Protein AF-A0A3M1EGA4-F1 (afdb_monomer)

Foldseek 3Di:
DDDPVLVVVQVVLVVQQDPQLADDPDRPDAGFQQRLLVNLVSYDDDPSNVSSLVLLVQLQDPQLAHPRHSPDPDHWLSRLSSLVSCLVVVVLVSNVSNLSSLLVQAFDQDPDPVCCVVPVFDSRQTAGDGGSPDHHDLVSRVSSLVSCVSNVVPVRVRNVSSVVRND

Mean predicted aligned error: 5.97 Å

Nearest PDB structures (foldseek):
  2h6g-assembly1_B  TM=7.372E-01  e=2.138E-03  Homo sapiens
  2h6h-assembly1_B  TM=7.247E-01  e=1.825E-03  Homo sapiens
  3e37-assembly1_B  TM=7.253E-01  e=2.640E-03  Homo sapiens
  3euv-assembly1_B  TM=6.608E-01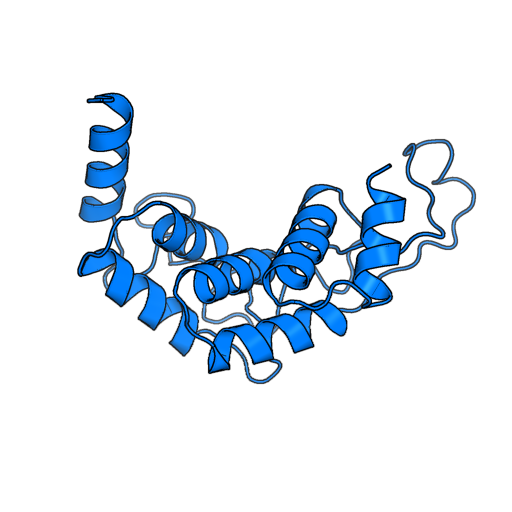  e=2.375E-03  Rattus norvegicus
  3dra-assembly1_B  TM=5.227E-01  e=6.816E-03  Candida albicans

Radius of gyration: 16.9 Å; Cα contacts (8 Å, |Δi|>4): 280; chains: 1; bounding box: 38×34×52 Å

Sequence (167 aa):
MFIPALEKGLDFLRRTQNADGGWGYRQDNDSTTEPTAAAVLALPPSAERARALDWLLRTQRADGGWGLNAGDDASEGVGMWAVWALLIAGEEAAARRGLAWVAQMPVLRANDPISSDLLGVNPALSGWGWTADSGSWVEPTALGVLTLSLGGETEHPRRAEGLALLR

Structure (mmCIF, N/CA/C/O backbone):
data_AF-A0A3M1EGA4-F1
#
_entry.id   AF-A0A3M1EGA4-F1
#
loop_
_atom_site.group_PDB
_atom_site.id
_atom_site.type_symbol
_atom_site.label_atom_id
_atom_site.label_alt_id
_atom_site.label_comp_id
_atom_site.label_asym_id
_atom_site.label_entity_id
_atom_site.label_seq_id
_atom_site.pdbx_PDB_ins_code
_atom_site.Cartn_x
_atom_site.Cartn_y
_atom_site.Cartn_z
_atom_site.occupancy
_atom_site.B_iso_or_equiv
_atom_site.auth_seq_id
_atom_site.auth_comp_id
_atom_site.auth_asym_id
_atom_site.auth_atom_id
_atom_site.pdbx_PDB_model_num
ATOM 1 N N . MET A 1 1 ? 7.933 12.187 23.589 1.00 61.72 1 MET A N 1
ATOM 2 C CA . MET A 1 1 ? 7.607 13.509 23.010 1.00 61.72 1 MET A CA 1
ATOM 3 C C . MET A 1 1 ? 6.125 13.492 22.674 1.00 61.72 1 MET A C 1
ATOM 5 O O . MET A 1 1 ? 5.717 12.606 21.941 1.00 61.72 1 MET A O 1
ATOM 9 N N . PHE A 1 2 ? 5.318 14.368 23.271 1.00 75.00 2 PHE A N 1
ATOM 10 C CA . PHE A 1 2 ? 3.876 14.445 23.012 1.00 75.00 2 PHE A CA 1
ATOM 11 C C . PHE A 1 2 ? 3.638 15.449 21.885 1.00 75.00 2 PHE A C 1
ATOM 13 O O . PHE A 1 2 ? 4.030 16.608 22.017 1.00 75.00 2 PHE A O 1
ATOM 20 N N . ILE A 1 3 ? 3.042 15.006 20.778 1.00 89.06 3 ILE A N 1
ATOM 21 C CA . ILE A 1 3 ? 2.683 15.873 19.651 1.00 89.06 3 ILE A CA 1
ATOM 22 C C . ILE A 1 3 ? 1.150 15.907 19.597 1.00 89.06 3 ILE A C 1
ATOM 24 O O . ILE A 1 3 ? 0.549 14.988 19.049 1.00 89.06 3 ILE A O 1
ATOM 28 N N . PRO A 1 4 ? 0.488 16.940 20.152 1.00 89.00 4 PRO A N 1
ATOM 29 C CA . PRO A 1 4 ? -0.975 16.986 20.243 1.00 89.00 4 PRO A CA 1
ATOM 30 C C . PRO A 1 4 ? -1.692 16.817 18.896 1.00 89.00 4 PRO A C 1
ATOM 32 O O . PRO A 1 4 ? -2.799 16.288 18.838 1.00 89.00 4 PRO A O 1
ATOM 35 N N . ALA A 1 5 ? -1.073 17.280 17.806 1.00 92.25 5 ALA A N 1
ATOM 36 C CA . ALA A 1 5 ? -1.606 17.114 16.458 1.00 92.25 5 ALA A CA 1
ATOM 37 C C . ALA A 1 5 ? -1.595 15.647 15.995 1.00 92.25 5 ALA A C 1
ATOM 39 O O . ALA A 1 5 ? -2.535 15.222 15.330 1.00 92.25 5 ALA A O 1
ATOM 40 N N . LEU A 1 6 ? -0.577 14.872 16.391 1.00 93.44 6 LEU A N 1
ATOM 41 C CA . LEU A 1 6 ? -0.484 13.447 16.077 1.00 93.44 6 LEU A CA 1
ATOM 42 C C . LEU A 1 6 ? -1.607 12.671 16.767 1.00 93.44 6 LEU A C 1
ATOM 44 O O . LEU A 1 6 ? -2.329 11.941 16.100 1.00 93.44 6 LEU A O 1
ATOM 48 N N . GLU A 1 7 ? -1.812 12.891 18.067 1.00 93.75 7 GLU A N 1
ATOM 49 C CA . GLU A 1 7 ? -2.888 12.223 18.818 1.00 93.75 7 GLU A CA 1
ATOM 50 C C . GLU A 1 7 ? -4.267 12.522 18.227 1.00 93.75 7 GLU A C 1
ATOM 52 O O . GLU A 1 7 ? -5.060 11.613 18.001 1.00 93.75 7 GLU A O 1
ATOM 57 N N . LYS A 1 8 ? -4.529 13.785 17.860 1.00 95.75 8 LYS A N 1
ATOM 58 C CA . LYS A 1 8 ? -5.777 14.158 17.177 1.00 95.75 8 LYS A CA 1
ATOM 59 C C . LYS A 1 8 ? -5.958 13.426 15.845 1.00 95.75 8 LYS A C 1
ATOM 61 O O . LYS A 1 8 ? -7.086 13.059 15.522 1.00 95.75 8 LYS A O 1
ATOM 66 N N . GLY A 1 9 ? -4.880 13.231 15.086 1.00 95.94 9 GLY A N 1
ATOM 67 C CA . GLY A 1 9 ? -4.895 12.482 13.830 1.00 95.94 9 GLY A CA 1
ATOM 68 C C . GLY A 1 9 ? -5.164 10.991 14.038 1.00 95.94 9 GLY A C 1
ATOM 69 O O . GLY A 1 9 ? -6.028 10.427 13.372 1.00 95.94 9 GLY A O 1
ATOM 70 N N . LEU A 1 10 ? -4.491 10.364 15.006 1.00 96.69 10 LEU A N 1
ATOM 71 C CA . LEU A 1 10 ? -4.709 8.954 15.347 1.00 96.69 10 LEU A CA 1
ATOM 72 C C . LEU A 1 10 ? -6.136 8.714 15.852 1.00 96.69 10 LEU A C 1
ATOM 74 O O . LEU A 1 10 ? -6.796 7.768 15.427 1.00 96.69 10 LEU A O 1
ATOM 78 N N . ASP A 1 11 ? -6.642 9.597 16.710 1.00 96.75 11 ASP A N 1
ATOM 79 C CA . ASP A 1 11 ? -8.015 9.527 17.200 1.00 96.75 11 ASP A CA 1
ATOM 80 C C . ASP A 1 11 ? -9.042 9.770 16.096 1.00 96.75 11 ASP A C 1
ATOM 82 O O . ASP A 1 11 ? -10.119 9.177 16.117 1.00 96.75 11 ASP A O 1
ATOM 86 N N . PHE A 1 12 ? -8.731 10.633 15.127 1.00 96.88 12 PHE A N 1
ATOM 87 C CA . PHE A 1 12 ? -9.567 10.795 13.945 1.00 96.88 12 PHE A CA 1
ATOM 88 C C . PHE A 1 12 ? -9.657 9.481 13.167 1.00 96.88 12 PHE A C 1
ATOM 90 O O . PHE A 1 12 ? -10.770 9.005 12.972 1.00 96.88 12 PHE A O 1
ATOM 97 N N . LEU A 1 13 ? -8.523 8.860 12.817 1.00 97.75 13 LEU A N 1
ATOM 98 C CA . LEU A 1 13 ? -8.501 7.590 12.083 1.00 97.75 13 LEU A CA 1
ATOM 99 C C . LEU A 1 13 ? -9.314 6.508 12.799 1.00 97.75 13 LEU A C 1
ATOM 101 O O . LEU A 1 13 ? -10.171 5.878 12.184 1.00 97.75 13 LEU A O 1
ATOM 105 N N . ARG A 1 14 ? -9.113 6.341 14.113 1.00 97.38 14 ARG A N 1
ATOM 106 C CA . ARG A 1 14 ? -9.841 5.341 14.911 1.00 97.38 14 ARG A CA 1
ATOM 107 C C . ARG A 1 14 ? -11.357 5.533 14.867 1.00 97.38 14 ARG A C 1
ATOM 109 O O . ARG A 1 14 ? -12.094 4.558 14.799 1.00 97.38 14 ARG A O 1
ATOM 116 N N . ARG A 1 15 ? -11.833 6.782 14.914 1.00 97.12 15 ARG A N 1
ATOM 117 C CA . ARG A 1 15 ? -13.273 7.089 14.951 1.00 97.12 15 ARG A CA 1
ATOM 118 C C . ARG A 1 15 ? -13.959 7.027 13.589 1.00 97.12 15 ARG A C 1
ATOM 120 O O . ARG A 1 15 ? -15.181 6.942 13.562 1.00 97.12 15 ARG A O 1
ATOM 127 N N . THR A 1 16 ? -13.212 7.123 12.493 1.00 97.88 16 THR A N 1
ATOM 128 C CA . THR A 1 16 ? -13.771 7.237 11.136 1.00 97.88 16 THR A CA 1
ATOM 129 C C . THR A 1 16 ? -13.557 5.995 10.277 1.00 97.88 16 THR A C 1
ATOM 131 O O . THR A 1 16 ? -13.838 6.038 9.084 1.00 97.88 16 THR A O 1
ATOM 134 N N . GLN A 1 17 ? -13.068 4.893 10.857 1.00 98.62 17 GLN A N 1
ATOM 135 C CA . GLN A 1 17 ? -12.935 3.627 10.139 1.00 98.62 17 GLN A CA 1
ATOM 136 C C . GLN A 1 17 ? -14.308 3.095 9.717 1.00 98.62 17 GLN A C 1
ATOM 138 O O . GLN A 1 17 ? -15.221 2.981 10.541 1.00 98.62 17 GLN A O 1
ATOM 143 N N . ASN A 1 18 ? -14.426 2.692 8.455 1.00 98.44 18 ASN A N 1
ATOM 144 C CA . ASN A 1 18 ? -15.641 2.088 7.927 1.00 98.44 18 ASN A CA 1
ATOM 145 C C . ASN A 1 18 ? -15.905 0.709 8.559 1.00 98.44 18 ASN A C 1
ATOM 147 O O . ASN A 1 18 ? -15.035 0.070 9.167 1.00 98.44 18 ASN A O 1
ATOM 151 N N . ALA A 1 19 ? -17.137 0.215 8.420 1.00 97.81 19 ALA A N 1
ATOM 152 C CA . ALA A 1 19 ? -17.545 -1.075 8.983 1.00 97.81 19 ALA A CA 1
ATOM 153 C C . ALA A 1 19 ? -16.779 -2.270 8.374 1.00 97.81 19 ALA A C 1
ATOM 155 O O . ALA A 1 19 ? -16.516 -3.255 9.066 1.00 97.81 19 ALA A O 1
ATOM 156 N N . ASP A 1 20 ? -16.351 -2.164 7.119 1.00 97.81 20 ASP A N 1
ATOM 157 C CA . ASP A 1 20 ? -15.554 -3.173 6.412 1.00 97.81 20 ASP A CA 1
ATOM 158 C C . ASP A 1 20 ? -14.067 -3.194 6.826 1.00 97.81 20 ASP A C 1
ATOM 160 O O . ASP A 1 20 ? -13.357 -4.157 6.524 1.00 97.81 20 ASP A O 1
ATOM 164 N N . GLY A 1 21 ? -13.617 -2.176 7.570 1.00 98.12 21 GLY A N 1
ATOM 165 C CA . GLY A 1 21 ? -12.255 -2.037 8.081 1.00 98.12 21 GLY A CA 1
ATOM 166 C C . GLY A 1 21 ? -11.369 -1.059 7.307 1.00 98.12 21 GLY A C 1
ATOM 167 O O . GLY A 1 21 ? -10.234 -0.847 7.726 1.00 98.12 21 GLY A O 1
ATOM 168 N N . GLY A 1 22 ? -11.842 -0.446 6.221 1.00 98.19 22 GLY A N 1
ATOM 169 C CA . GLY A 1 22 ? -11.042 0.511 5.456 1.00 98.19 22 GLY A CA 1
ATOM 170 C C . GLY A 1 22 ? -11.377 1.979 5.732 1.00 98.19 22 GLY A C 1
ATOM 171 O O . GLY A 1 22 ? -12.167 2.316 6.617 1.00 98.19 22 GLY A O 1
ATOM 172 N N . TRP A 1 23 ? -10.800 2.858 4.910 1.00 98.56 23 TRP A N 1
ATOM 173 C CA . TRP A 1 23 ? -11.121 4.290 4.832 1.00 98.56 23 TRP A CA 1
ATOM 174 C C . TRP A 1 23 ? -11.266 4.730 3.374 1.00 98.56 23 TRP A C 1
ATOM 176 O O . TRP A 1 23 ? -10.595 4.204 2.484 1.00 98.56 23 TRP A O 1
ATOM 186 N N . GLY A 1 24 ? -12.131 5.711 3.133 1.00 97.69 24 GLY A N 1
ATOM 187 C CA . GLY A 1 24 ? -12.168 6.469 1.884 1.00 97.69 24 GLY A CA 1
ATOM 188 C C . GLY A 1 24 ? -11.323 7.744 1.962 1.00 97.69 24 GLY A C 1
ATOM 189 O O . GLY A 1 24 ? -10.857 8.138 3.031 1.00 97.69 24 GLY A O 1
ATOM 190 N N . TYR A 1 25 ? -11.173 8.450 0.837 1.00 95.25 25 TYR A N 1
ATOM 191 C CA . TYR A 1 25 ? -10.515 9.771 0.798 1.00 95.25 25 TYR A CA 1
ATOM 192 C C . TYR A 1 25 ? -11.240 10.847 1.621 1.00 95.25 25 TYR A C 1
ATOM 194 O O . TYR A 1 25 ? -10.670 11.887 1.955 1.00 95.25 25 TYR A O 1
ATOM 202 N N . ARG A 1 26 ? -12.519 10.624 1.927 1.00 94.62 26 ARG A N 1
ATOM 203 C CA . ARG A 1 26 ? -13.326 11.442 2.831 1.00 94.62 26 ARG A CA 1
ATOM 204 C C . ARG A 1 26 ? -14.041 10.523 3.807 1.00 94.62 26 ARG A C 1
ATOM 206 O O . ARG A 1 26 ? -14.246 9.347 3.516 1.00 94.62 26 ARG A O 1
ATOM 213 N N . GLN A 1 27 ? -14.422 11.075 4.952 1.00 93.38 27 GLN A N 1
ATOM 214 C CA . GLN A 1 27 ? -15.292 10.368 5.880 1.00 93.38 27 GLN A CA 1
ATOM 215 C C . GLN A 1 27 ? -16.596 9.973 5.167 1.00 93.38 27 GLN A C 1
ATOM 217 O O . GLN A 1 27 ? -17.084 10.731 4.330 1.00 93.38 27 GLN A O 1
ATOM 222 N N . ASP A 1 28 ? -17.113 8.789 5.495 1.00 90.75 28 ASP A N 1
ATOM 223 C CA . ASP A 1 28 ? -18.347 8.203 4.955 1.00 90.75 28 ASP A CA 1
ATOM 224 C C . ASP A 1 28 ? -18.297 7.819 3.461 1.00 90.75 28 ASP A C 1
ATOM 226 O O . ASP A 1 28 ? -19.274 7.288 2.935 1.00 90.75 28 ASP A O 1
ATOM 230 N N . ASN A 1 29 ? -17.163 8.026 2.779 1.00 95.56 29 ASN A N 1
ATOM 231 C CA . ASN A 1 29 ? -16.923 7.416 1.472 1.00 95.56 29 ASN A CA 1
ATOM 232 C C . ASN A 1 29 ? -16.585 5.928 1.625 1.00 95.56 29 ASN A C 1
ATOM 234 O O . ASN A 1 29 ? -16.009 5.506 2.634 1.00 95.56 29 ASN A O 1
ATOM 238 N N . ASP A 1 30 ? -16.849 5.167 0.564 1.00 97.62 30 ASP A N 1
ATOM 239 C CA . ASP A 1 30 ? -16.413 3.778 0.447 1.00 97.62 30 ASP A CA 1
ATOM 240 C C . ASP A 1 30 ? -14.899 3.638 0.635 1.00 97.62 30 ASP A C 1
ATOM 242 O O . ASP A 1 30 ? -14.110 4.548 0.349 1.00 97.62 30 ASP A O 1
ATOM 246 N N . SER A 1 31 ? -14.490 2.478 1.143 1.00 98.44 31 SER A N 1
ATOM 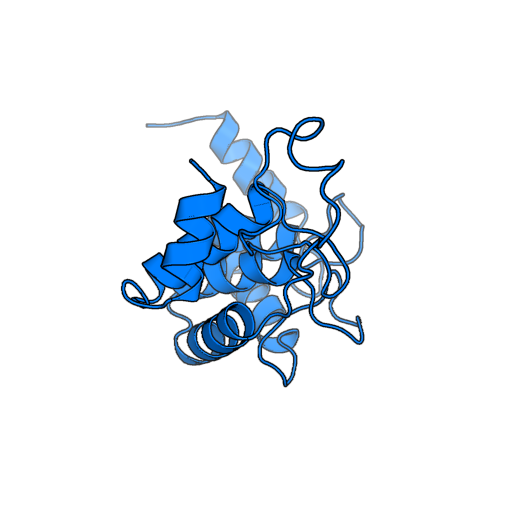247 C CA . SER A 1 31 ? -13.086 2.203 1.399 1.00 98.44 31 SER A CA 1
ATOM 248 C C . SER A 1 31 ? -12.288 2.045 0.112 1.00 98.44 31 SER A C 1
ATOM 250 O O . SER A 1 31 ? -12.684 1.348 -0.821 1.00 98.44 31 SER A O 1
ATOM 252 N N . THR A 1 32 ? -11.122 2.682 0.104 1.00 98.38 32 THR A N 1
ATOM 253 C CA . THR A 1 32 ? -10.201 2.738 -1.034 1.00 98.38 32 THR A CA 1
ATOM 254 C C . THR A 1 32 ? -8.803 2.327 -0.595 1.00 98.38 32 THR A C 1
ATOM 256 O O . THR A 1 32 ? -8.449 2.411 0.589 1.00 98.38 32 THR A O 1
ATOM 259 N N . THR A 1 33 ? -8.013 1.844 -1.547 1.00 98.31 33 THR A N 1
ATOM 260 C CA . THR A 1 33 ? -6.738 1.176 -1.275 1.00 98.31 33 THR A CA 1
ATOM 261 C C . THR A 1 33 ? -5.720 2.092 -0.603 1.00 98.31 33 THR A C 1
ATOM 263 O O . THR A 1 33 ? -5.174 1.729 0.440 1.00 98.31 33 THR A O 1
ATOM 266 N N . GLU A 1 34 ? -5.484 3.289 -1.144 1.00 97.88 34 GLU A N 1
ATOM 267 C CA . GLU A 1 34 ? -4.479 4.220 -0.611 1.00 97.88 34 GLU A CA 1
ATOM 268 C C . GLU A 1 34 ? -4.822 4.724 0.799 1.00 97.88 34 GLU A C 1
ATOM 270 O O . GLU A 1 34 ? -3.995 4.521 1.689 1.00 97.88 34 GLU A O 1
ATOM 275 N N . PRO A 1 35 ? -6.008 5.304 1.082 1.00 98.38 35 PRO A N 1
ATOM 276 C CA . PRO A 1 35 ? -6.344 5.744 2.436 1.00 98.38 35 PRO A CA 1
ATOM 277 C C . PRO A 1 35 ? -6.290 4.613 3.467 1.00 98.38 35 PRO A C 1
ATOM 279 O O . PRO A 1 35 ? -5.822 4.818 4.589 1.00 98.38 35 PRO A O 1
ATOM 282 N N . THR A 1 36 ? -6.703 3.400 3.086 1.00 98.69 36 THR A N 1
ATOM 283 C CA . THR A 1 36 ? -6.642 2.232 3.975 1.00 98.69 36 THR A CA 1
ATOM 284 C C . THR A 1 36 ? -5.200 1.809 4.261 1.00 98.69 36 THR A C 1
ATOM 286 O O . THR A 1 36 ? -4.835 1.587 5.416 1.00 98.69 36 THR A O 1
ATOM 289 N N . ALA A 1 37 ? -4.347 1.758 3.240 1.00 98.69 37 ALA A N 1
ATOM 290 C CA . ALA A 1 37 ? -2.928 1.459 3.398 1.00 98.69 37 ALA A CA 1
ATOM 291 C C . ALA A 1 37 ? -2.174 2.550 4.178 1.00 98.69 37 ALA A C 1
ATOM 293 O O . ALA A 1 37 ? -1.371 2.238 5.060 1.00 98.69 37 ALA A O 1
ATOM 294 N N . ALA A 1 38 ? -2.474 3.825 3.930 1.00 98.38 38 ALA A N 1
ATOM 295 C CA . ALA A 1 38 ? -1.926 4.947 4.684 1.00 98.38 38 ALA A CA 1
ATOM 296 C C . ALA A 1 38 ? -2.304 4.864 6.173 1.00 98.38 38 ALA A C 1
ATOM 298 O O . ALA A 1 38 ? -1.459 5.094 7.039 1.00 98.38 38 ALA A O 1
ATOM 299 N N . ALA A 1 39 ? -3.537 4.458 6.491 1.00 98.50 39 ALA A N 1
ATOM 300 C CA . ALA A 1 39 ? -3.956 4.228 7.871 1.00 98.50 39 ALA A CA 1
ATOM 301 C C . ALA A 1 39 ? -3.185 3.071 8.534 1.00 98.50 39 ALA A C 1
ATOM 303 O O . ALA A 1 39 ? -2.795 3.198 9.694 1.00 98.50 39 ALA A O 1
ATOM 304 N N . VAL A 1 40 ? -2.888 1.981 7.812 1.00 98.62 40 VAL A N 1
ATOM 305 C CA . VAL A 1 40 ? -2.036 0.880 8.315 1.00 98.62 40 VAL A CA 1
ATOM 306 C C . VAL A 1 40 ? -0.621 1.356 8.656 1.00 98.62 40 VAL A C 1
ATOM 308 O O . VAL A 1 40 ? -0.049 0.910 9.656 1.00 98.62 40 VAL A O 1
ATOM 311 N N . LEU A 1 41 ? -0.059 2.242 7.829 1.00 98.25 41 LEU A N 1
ATOM 312 C CA . LEU A 1 41 ? 1.270 2.827 8.026 1.00 98.25 41 LEU A CA 1
ATOM 313 C C . LEU A 1 41 ? 1.298 3.834 9.188 1.00 98.25 41 LEU A C 1
ATOM 315 O O . LEU A 1 41 ? 2.305 3.931 9.886 1.00 98.25 41 LEU A O 1
ATOM 319 N N . ALA A 1 42 ? 0.209 4.579 9.398 1.00 97.75 42 ALA A N 1
ATOM 320 C CA . ALA A 1 42 ? 0.121 5.619 10.421 1.00 97.75 42 ALA A CA 1
ATOM 321 C C . ALA A 1 42 ? -0.247 5.084 11.815 1.00 97.75 42 ALA A C 1
ATOM 323 O O . ALA A 1 42 ? 0.243 5.595 12.825 1.00 97.75 42 ALA A O 1
ATOM 324 N N . LEU A 1 43 ? -1.140 4.093 11.891 1.00 97.88 43 LEU A N 1
ATOM 325 C CA . LEU A 1 43 ? -1.643 3.579 13.161 1.00 97.88 43 LEU A CA 1
ATOM 326 C C . LEU A 1 43 ? -0.599 2.681 13.852 1.00 97.88 43 LEU A C 1
ATOM 328 O O . LEU A 1 43 ? 0.004 1.819 13.208 1.00 97.88 43 LEU A O 1
ATOM 332 N N . PRO A 1 44 ? -0.417 2.805 15.181 1.00 96.19 44 PRO A N 1
ATOM 333 C CA . PRO A 1 44 ? 0.289 1.790 15.960 1.00 96.19 44 PRO A CA 1
ATOM 334 C C . PRO A 1 44 ? -0.520 0.476 16.001 1.00 96.19 44 PRO A C 1
ATOM 336 O O . PRO A 1 44 ? -1.687 0.463 15.600 1.00 96.19 44 PRO A O 1
ATOM 339 N N . PRO A 1 45 ? 0.049 -0.636 16.512 1.00 97.06 45 PRO A N 1
ATOM 340 C CA . PRO A 1 45 ? -0.699 -1.877 16.708 1.00 97.06 45 PRO A CA 1
ATOM 341 C C . PRO A 1 45 ? -2.015 -1.647 17.472 1.00 97.06 45 PRO A C 1
ATOM 343 O O . PRO A 1 45 ? -2.011 -1.229 18.629 1.00 97.06 45 PRO A O 1
ATOM 346 N N . SER A 1 46 ? -3.143 -1.894 16.802 1.00 97.81 46 SER A N 1
ATOM 347 C CA . SER A 1 46 ? -4.499 -1.711 17.328 1.00 97.81 46 SER A CA 1
ATOM 348 C C . SER A 1 46 ? -5.502 -2.582 16.563 1.00 97.81 46 SER A C 1
ATOM 350 O O . SER A 1 46 ? -5.174 -3.143 15.513 1.00 97.81 46 SER A O 1
ATOM 352 N N . ALA A 1 47 ? -6.733 -2.690 17.073 1.00 98.31 47 ALA A N 1
ATOM 353 C CA . ALA A 1 47 ? -7.803 -3.429 16.403 1.00 98.31 47 ALA A CA 1
ATOM 354 C C . ALA A 1 47 ? -8.172 -2.804 15.047 1.00 98.31 47 ALA A C 1
ATOM 356 O O . ALA A 1 47 ? -8.423 -3.518 14.079 1.00 98.31 47 ALA A O 1
ATOM 357 N N . GLU A 1 48 ? -8.151 -1.474 14.953 1.00 98.62 48 GLU A N 1
ATOM 358 C CA . GLU A 1 48 ? -8.416 -0.741 13.716 1.00 98.62 48 GLU A CA 1
ATOM 359 C C . GLU A 1 48 ? -7.341 -1.041 12.672 1.00 98.62 48 GLU A C 1
ATOM 361 O O . GLU A 1 48 ? -7.670 -1.361 11.531 1.00 98.62 48 GLU A O 1
ATOM 366 N N . ARG A 1 49 ? -6.061 -1.042 13.070 1.00 98.62 49 ARG A N 1
ATOM 367 C CA . ARG A 1 49 ? -4.960 -1.429 12.178 1.00 98.62 49 ARG A CA 1
ATOM 368 C C . ARG A 1 49 ? -5.106 -2.869 11.681 1.00 98.62 49 ARG A C 1
ATOM 370 O O . ARG A 1 49 ? -4.871 -3.123 10.505 1.00 98.62 49 ARG A O 1
ATOM 377 N N . ALA A 1 50 ? -5.501 -3.799 12.551 1.00 98.69 50 ALA A N 1
ATOM 378 C CA . ALA A 1 50 ? -5.721 -5.195 12.169 1.00 98.69 50 ALA A CA 1
ATOM 379 C C . ALA A 1 50 ? -6.864 -5.337 11.150 1.00 98.69 50 ALA A C 1
ATOM 381 O O . ALA A 1 50 ? -6.687 -5.964 10.112 1.00 98.69 50 ALA A O 1
ATOM 382 N N . ARG A 1 51 ? -8.001 -4.668 11.376 1.00 98.81 51 ARG A N 1
ATOM 383 C CA . ARG A 1 51 ? -9.129 -4.663 10.426 1.00 98.81 51 ARG A CA 1
ATOM 384 C C . ARG A 1 51 ? -8.762 -4.059 9.068 1.00 98.81 51 ARG A C 1
ATOM 386 O O . ARG A 1 51 ? -9.268 -4.511 8.045 1.00 98.81 51 ARG A O 1
ATOM 393 N N . ALA A 1 52 ? -7.886 -3.060 9.063 1.00 98.75 52 ALA A N 1
ATOM 394 C CA . ALA A 1 52 ? -7.376 -2.439 7.848 1.00 98.75 52 ALA A CA 1
ATOM 395 C C . ALA A 1 52 ? -6.466 -3.382 7.054 1.00 98.75 52 ALA A C 1
ATOM 397 O O . ALA A 1 52 ? -6.598 -3.490 5.836 1.00 98.75 52 ALA A O 1
ATOM 398 N N . LEU A 1 53 ? -5.584 -4.110 7.746 1.00 98.75 53 LEU A N 1
ATOM 399 C CA . LEU A 1 53 ? -4.784 -5.175 7.140 1.00 98.75 53 LEU A CA 1
ATOM 400 C C . LEU A 1 53 ? -5.676 -6.269 6.555 1.00 98.75 53 LEU A C 1
ATOM 402 O O . LEU A 1 53 ? -5.501 -6.629 5.394 1.00 98.75 53 LEU A O 1
ATOM 406 N N . ASP A 1 54 ? -6.683 -6.725 7.301 1.00 98.75 54 ASP A N 1
ATOM 407 C CA . ASP A 1 54 ? -7.645 -7.709 6.805 1.00 98.75 54 ASP A CA 1
ATOM 408 C C . ASP A 1 54 ? -8.379 -7.214 5.550 1.00 98.75 54 ASP A C 1
ATOM 410 O O . ASP A 1 54 ? -8.637 -7.996 4.634 1.00 98.75 54 ASP A O 1
ATOM 414 N N . TRP A 1 55 ? -8.718 -5.921 5.485 1.00 98.69 55 TRP A N 1
ATOM 415 C CA . TRP A 1 55 ? -9.309 -5.321 4.291 1.00 98.69 55 TRP A CA 1
ATOM 416 C C . TRP A 1 55 ? -8.350 -5.419 3.100 1.00 98.69 55 TRP A C 1
ATOM 418 O O . TRP A 1 55 ? -8.740 -5.975 2.078 1.00 98.69 55 TRP A O 1
ATOM 428 N N . LEU A 1 56 ? -7.088 -4.989 3.246 1.00 98.75 56 LEU A N 1
ATOM 429 C CA . LEU A 1 56 ? -6.079 -5.064 2.177 1.00 98.75 56 LEU A CA 1
ATOM 430 C C . LEU A 1 56 ? -5.832 -6.504 1.710 1.00 98.75 56 LEU A C 1
ATOM 432 O O . LEU A 1 56 ? -5.707 -6.758 0.513 1.00 98.75 56 LEU A O 1
ATOM 436 N N . LEU A 1 57 ? -5.769 -7.457 2.641 1.00 98.62 57 LEU A N 1
ATOM 437 C CA . LEU A 1 57 ? -5.553 -8.869 2.328 1.00 98.62 57 LEU A CA 1
ATOM 438 C C . LEU A 1 57 ? -6.721 -9.456 1.526 1.00 98.62 57 LEU A C 1
ATOM 440 O O . LEU A 1 57 ? -6.496 -10.186 0.562 1.00 98.62 57 LEU A O 1
ATOM 444 N N . ARG A 1 58 ? -7.967 -9.126 1.890 1.00 98.12 58 ARG A N 1
ATOM 445 C CA . ARG A 1 58 ? -9.166 -9.623 1.193 1.00 98.12 58 ARG A CA 1
ATOM 446 C C . ARG A 1 58 ? -9.407 -8.954 -0.158 1.00 98.12 58 ARG A C 1
ATOM 448 O O . ARG A 1 58 ? -10.047 -9.568 -1.006 1.00 98.12 58 ARG A O 1
ATOM 455 N N . THR A 1 59 ? -8.935 -7.725 -0.353 1.00 98.06 59 THR A N 1
ATOM 456 C CA . THR A 1 59 ? -9.091 -6.983 -1.615 1.00 98.06 59 THR A CA 1
ATOM 457 C C . THR A 1 59 ? -7.923 -7.179 -2.579 1.00 98.06 59 THR A C 1
ATOM 459 O O . THR A 1 59 ? -7.989 -6.703 -3.712 1.00 98.06 59 THR A O 1
ATOM 462 N N . GLN A 1 60 ? -6.876 -7.917 -2.183 1.00 98.38 60 GLN A N 1
ATOM 463 C CA . GLN A 1 60 ? -5.785 -8.269 -3.089 1.00 98.38 60 GLN A CA 1
ATOM 464 C C . GLN A 1 60 ? -6.296 -9.171 -4.216 1.00 98.38 60 GLN A C 1
ATOM 466 O O . GLN A 1 60 ? -6.784 -10.283 -3.995 1.00 98.38 60 GLN A O 1
ATOM 471 N N . ARG A 1 61 ? -6.118 -8.716 -5.453 1.00 97.31 61 ARG A N 1
ATOM 472 C CA . ARG A 1 61 ? -6.574 -9.407 -6.660 1.00 97.31 61 ARG A CA 1
ATOM 473 C C . ARG A 1 61 ? -5.684 -10.598 -6.998 1.00 97.31 61 ARG A C 1
ATOM 475 O O . ARG A 1 61 ? -4.605 -10.768 -6.433 1.00 97.31 61 ARG A O 1
ATOM 482 N N . ALA A 1 62 ? -6.127 -11.452 -7.923 1.00 96.44 62 ALA A N 1
ATOM 483 C CA . ALA A 1 62 ? -5.429 -12.690 -8.300 1.00 96.44 62 ALA A CA 1
ATOM 484 C C . ALA A 1 62 ? -4.033 -12.459 -8.917 1.00 96.44 62 ALA A C 1
ATOM 486 O O . ALA A 1 62 ? -3.118 -13.251 -8.680 1.00 96.44 62 ALA A O 1
ATOM 487 N N . ASP A 1 63 ? -3.850 -11.348 -9.628 1.00 95.38 63 ASP A N 1
ATOM 488 C CA . ASP A 1 63 ? -2.566 -10.895 -10.183 1.00 95.38 63 ASP A CA 1
ATOM 489 C C . ASP A 1 63 ? -1.585 -10.377 -9.112 1.00 95.38 63 ASP A C 1
ATOM 491 O O . ASP A 1 63 ? -0.404 -10.213 -9.397 1.00 95.38 63 ASP A O 1
ATOM 495 N N . GLY A 1 64 ? -2.052 -10.178 -7.876 1.00 97.31 64 GLY A N 1
ATOM 496 C CA . GLY A 1 64 ? -1.265 -9.680 -6.750 1.00 97.31 64 GLY A CA 1
ATOM 497 C C . GLY A 1 64 ? -1.389 -8.177 -6.511 1.00 97.31 64 GLY A C 1
ATOM 498 O O . GLY A 1 64 ? -0.846 -7.711 -5.511 1.00 97.31 64 GLY A O 1
ATOM 499 N N . GLY A 1 65 ? -2.098 -7.446 -7.374 1.00 96.69 65 GLY A N 1
ATOM 500 C CA . GLY A 1 65 ? -2.329 -6.011 -7.245 1.00 96.69 65 GLY A CA 1
ATOM 501 C C . GLY A 1 65 ? -3.638 -5.654 -6.534 1.00 96.69 65 GLY A C 1
ATOM 502 O O . GLY A 1 65 ? -4.337 -6.512 -5.986 1.00 96.69 65 GLY A O 1
ATOM 503 N N . TRP A 1 66 ? -3.956 -4.361 -6.555 1.00 97.38 66 TRP A N 1
ATOM 504 C CA . TRP A 1 66 ? -5.180 -3.769 -6.008 1.00 97.38 66 TRP A CA 1
ATOM 505 C C . TRP A 1 66 ? -5.686 -2.692 -6.961 1.00 97.38 66 TRP A C 1
ATOM 507 O O . TRP A 1 66 ? -4.874 -2.004 -7.576 1.00 97.38 66 TRP A O 1
ATOM 517 N N . GLY A 1 67 ? -7.003 -2.535 -7.066 1.00 95.44 67 GLY A N 1
ATOM 518 C CA . GLY A 1 67 ? -7.611 -1.374 -7.720 1.00 95.44 67 GLY A CA 1
ATOM 519 C C . GLY A 1 67 ? -7.676 -0.160 -6.793 1.00 95.44 67 GLY A C 1
ATOM 520 O O . GLY A 1 67 ? -7.124 -0.174 -5.686 1.00 95.44 67 GLY A O 1
ATOM 521 N N . LEU A 1 68 ? -8.391 0.880 -7.218 1.00 93.88 68 LEU A N 1
ATOM 522 C CA . LEU A 1 68 ? -8.697 2.036 -6.376 1.00 93.88 68 LEU A CA 1
ATOM 523 C C . LEU A 1 68 ? -9.684 1.640 -5.273 1.00 93.88 68 LEU A C 1
ATOM 525 O O . LEU A 1 68 ? -9.457 1.942 -4.097 1.00 93.88 68 LEU A O 1
ATOM 529 N N . ASN A 1 69 ? -10.731 0.906 -5.644 1.00 94.88 69 ASN A N 1
ATOM 530 C CA . ASN A 1 69 ? -11.747 0.341 -4.764 1.00 94.88 69 ASN A CA 1
ATOM 531 C C . ASN A 1 69 ? -11.619 -1.186 -4.668 1.00 94.88 69 ASN A C 1
ATOM 533 O O . ASN A 1 69 ? -11.061 -1.852 -5.541 1.00 94.88 69 ASN A O 1
ATOM 537 N N . ALA A 1 70 ? -12.237 -1.768 -3.637 1.00 89.62 70 ALA A N 1
ATOM 538 C CA . ALA A 1 70 ? -12.289 -3.219 -3.434 1.00 89.62 70 ALA A CA 1
ATOM 539 C C . ALA A 1 70 ? -12.904 -4.007 -4.611 1.00 89.62 70 ALA A C 1
ATOM 541 O O . ALA A 1 70 ? -12.578 -5.177 -4.798 1.00 89.62 70 ALA A O 1
ATOM 542 N N . GLY A 1 71 ? -13.830 -3.390 -5.353 1.00 89.50 71 GLY A N 1
ATOM 543 C CA . GLY A 1 71 ? -14.613 -4.035 -6.412 1.00 89.50 71 GLY A CA 1
ATOM 544 C C . GLY A 1 71 ? -14.088 -3.828 -7.831 1.00 89.50 71 GLY A C 1
ATOM 545 O O . GLY A 1 71 ? -14.709 -4.332 -8.765 1.00 89.50 71 GLY A O 1
ATOM 546 N N . ASP A 1 72 ? -12.989 -3.094 -8.005 1.00 92.00 72 ASP A N 1
ATOM 547 C CA . ASP A 1 72 ? -12.483 -2.766 -9.335 1.00 92.00 72 ASP A CA 1
ATOM 548 C C . ASP A 1 72 ? -11.959 -4.020 -10.057 1.00 92.00 72 ASP A C 1
ATOM 550 O O . ASP A 1 72 ? -11.353 -4.932 -9.473 1.00 92.00 72 ASP A O 1
ATOM 554 N N . ASP A 1 73 ? -12.189 -4.071 -11.367 1.00 91.31 73 ASP A N 1
ATOM 555 C CA . ASP A 1 73 ? -11.859 -5.210 -12.224 1.00 91.31 73 ASP A CA 1
ATOM 556 C C . ASP A 1 73 ? -10.402 -5.210 -12.711 1.00 91.31 73 ASP A C 1
ATOM 558 O O . ASP A 1 73 ? -9.952 -6.216 -13.274 1.00 91.31 73 ASP A O 1
ATOM 562 N N . ALA A 1 74 ? -9.644 -4.160 -12.394 1.00 90.06 74 ALA A N 1
ATOM 563 C CA . ALA A 1 74 ? -8.237 -3.993 -12.720 1.00 90.06 74 ALA A CA 1
ATOM 564 C C . ALA A 1 74 ? -7.404 -3.580 -11.497 1.00 90.06 74 ALA A C 1
ATOM 566 O O . ALA A 1 74 ? -7.895 -2.972 -10.548 1.00 90.06 74 ALA A O 1
ATOM 567 N N . SER A 1 75 ? -6.121 -3.943 -11.532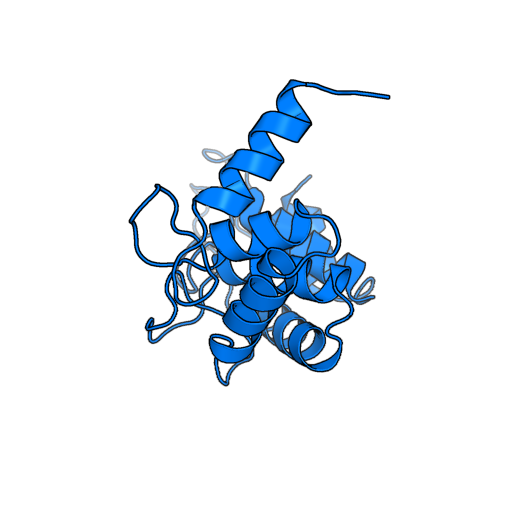 1.00 93.12 75 SER A N 1
ATOM 568 C CA . SER A 1 75 ? -5.130 -3.461 -10.571 1.00 93.12 75 SER A CA 1
ATOM 569 C C . SER A 1 75 ? -4.499 -2.170 -11.088 1.00 93.12 75 SER A C 1
ATOM 571 O O . SER A 1 75 ? -4.095 -2.097 -12.249 1.00 93.12 75 SER A O 1
ATOM 573 N N . GLU A 1 76 ? -4.365 -1.179 -10.217 1.00 90.88 76 GLU A N 1
ATOM 574 C CA . GLU A 1 76 ? -3.892 0.169 -10.523 1.00 90.88 76 GLU A CA 1
ATOM 575 C C . GLU A 1 76 ? -2.679 0.528 -9.658 1.00 90.88 76 GLU A C 1
ATOM 577 O O . GLU A 1 76 ? -2.459 -0.048 -8.595 1.00 90.88 76 GLU A O 1
ATOM 582 N N . GLY A 1 77 ? -1.881 1.502 -10.096 1.00 88.94 77 GLY A N 1
ATOM 583 C CA . GLY A 1 77 ? -0.651 1.954 -9.436 1.00 88.94 77 GLY A CA 1
ATOM 584 C C . GLY A 1 77 ? -0.842 2.360 -7.973 1.00 88.94 77 GLY A C 1
ATOM 585 O O . GLY A 1 77 ? 0.068 2.185 -7.164 1.00 88.94 77 GLY A O 1
ATOM 586 N N . VAL A 1 78 ? -2.052 2.786 -7.596 1.00 91.50 78 VAL A N 1
ATOM 587 C CA . VAL A 1 78 ? -2.446 3.039 -6.199 1.00 91.50 78 VAL A CA 1
ATOM 588 C C . VAL A 1 78 ? -2.236 1.819 -5.289 1.00 91.50 78 VAL A C 1
ATOM 590 O O . VAL A 1 78 ? -1.922 1.971 -4.109 1.00 91.50 78 VAL A O 1
ATOM 593 N N . GLY A 1 79 ? -2.289 0.602 -5.838 1.00 95.88 79 GLY A N 1
ATOM 594 C CA . GLY A 1 79 ? -1.993 -0.642 -5.133 1.00 95.88 79 GLY A CA 1
ATOM 595 C C . GLY A 1 79 ? -0.578 -0.729 -4.557 1.00 95.88 79 GLY A C 1
ATOM 596 O O . GLY A 1 79 ? -0.351 -1.497 -3.625 1.00 95.88 79 GLY A O 1
ATOM 597 N N . MET A 1 80 ? 0.373 0.092 -5.014 1.00 96.19 80 MET A N 1
ATOM 598 C CA . MET A 1 80 ? 1.712 0.157 -4.410 1.00 96.19 80 MET A CA 1
ATOM 599 C C . MET A 1 80 ? 1.684 0.638 -2.956 1.00 96.19 80 MET A C 1
ATOM 601 O O . MET A 1 80 ? 2.529 0.215 -2.165 1.00 96.19 80 MET A O 1
ATOM 605 N N . TRP A 1 81 ? 0.687 1.441 -2.568 1.00 98.38 81 TRP A N 1
ATOM 606 C CA . TRP A 1 81 ? 0.460 1.784 -1.164 1.00 98.38 81 TRP A CA 1
ATOM 607 C C . TRP A 1 81 ? 0.167 0.540 -0.322 1.00 98.38 81 TRP A C 1
ATOM 609 O O . TRP A 1 81 ? 0.734 0.382 0.760 1.00 98.38 81 TRP A O 1
ATOM 619 N N . ALA A 1 82 ? -0.655 -0.382 -0.836 1.00 98.44 82 ALA A N 1
ATOM 620 C CA . ALA A 1 82 ? -0.940 -1.646 -0.163 1.00 98.44 82 ALA A CA 1
ATOM 621 C C . ALA A 1 82 ? 0.320 -2.513 -0.042 1.00 98.44 82 ALA A C 1
ATOM 623 O O . ALA A 1 82 ? 0.587 -3.048 1.032 1.00 98.44 82 ALA A O 1
ATOM 624 N N . VAL A 1 83 ? 1.144 -2.593 -1.095 1.00 98.50 83 VAL A N 1
ATOM 625 C CA . VAL A 1 83 ? 2.432 -3.312 -1.044 1.00 98.50 83 VAL A CA 1
ATOM 626 C C . VAL A 1 83 ? 3.326 -2.750 0.059 1.00 98.50 83 VAL A C 1
ATOM 628 O O . VAL A 1 83 ? 3.861 -3.512 0.863 1.00 98.50 83 VAL A O 1
ATOM 631 N N . TRP A 1 84 ? 3.454 -1.424 0.141 1.00 98.56 84 TRP A N 1
ATOM 632 C CA . TRP A 1 84 ? 4.244 -0.780 1.187 1.00 98.56 84 TRP A CA 1
ATOM 633 C C . TRP A 1 84 ? 3.700 -1.091 2.587 1.00 98.56 84 TRP A C 1
ATOM 635 O O . TRP A 1 84 ? 4.459 -1.513 3.463 1.00 98.56 84 TRP A O 1
ATOM 645 N N . ALA A 1 85 ? 2.390 -0.954 2.792 1.00 98.56 85 ALA A N 1
ATOM 646 C CA . ALA A 1 85 ? 1.745 -1.253 4.065 1.00 98.56 85 ALA A CA 1
ATOM 647 C C . ALA A 1 85 ? 1.967 -2.710 4.507 1.00 98.56 85 ALA A C 1
ATOM 649 O O . ALA A 1 85 ? 2.306 -2.953 5.666 1.00 98.56 85 ALA A O 1
ATOM 650 N N . LEU A 1 86 ? 1.841 -3.671 3.587 1.00 98.69 86 LEU A N 1
ATOM 651 C CA . LEU A 1 86 ? 2.033 -5.097 3.863 1.00 98.69 86 LEU A CA 1
ATOM 652 C C . LEU A 1 86 ? 3.491 -5.444 4.182 1.00 98.69 86 LEU A C 1
ATOM 654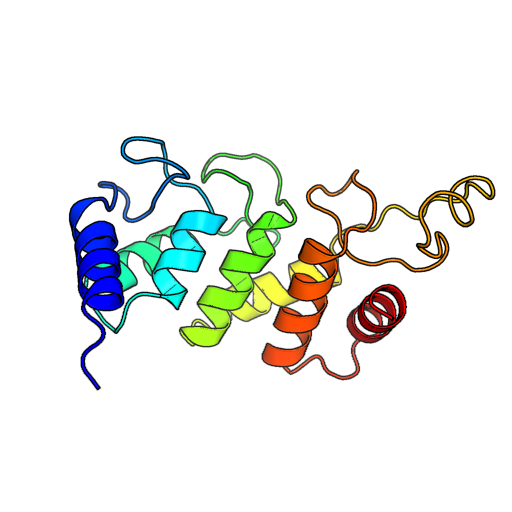 O O . LEU A 1 86 ? 3.735 -6.237 5.090 1.00 98.69 86 LEU A O 1
ATOM 658 N N . LEU A 1 87 ? 4.459 -4.818 3.501 1.00 98.25 87 LEU A N 1
ATOM 659 C CA . LEU A 1 87 ? 5.884 -4.968 3.820 1.00 98.25 87 LEU A CA 1
ATOM 660 C C . LEU A 1 87 ? 6.192 -4.496 5.244 1.00 98.25 87 LEU A C 1
ATOM 662 O O . LEU A 1 87 ? 6.841 -5.208 6.004 1.00 98.25 87 LEU A O 1
ATOM 666 N N . ILE A 1 88 ? 5.683 -3.322 5.630 1.00 97.75 88 ILE A N 1
ATOM 667 C CA . ILE A 1 88 ? 5.875 -2.775 6.983 1.00 97.75 88 ILE A CA 1
ATOM 668 C C . ILE A 1 88 ? 5.134 -3.603 8.040 1.00 97.75 88 ILE A C 1
ATOM 670 O O . ILE A 1 88 ? 5.589 -3.708 9.177 1.00 97.75 88 ILE A O 1
ATOM 674 N N . ALA A 1 89 ? 3.995 -4.196 7.686 1.00 97.38 89 ALA A N 1
ATOM 675 C CA . ALA A 1 89 ? 3.228 -5.048 8.585 1.00 97.38 89 ALA A 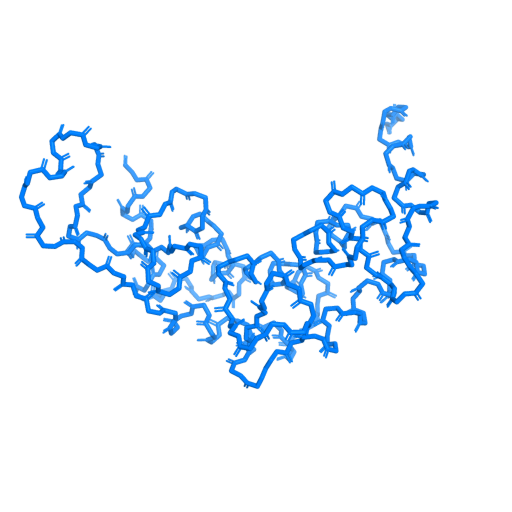CA 1
ATOM 676 C C . ALA A 1 89 ? 3.782 -6.474 8.734 1.00 97.38 89 ALA A C 1
ATOM 678 O O . ALA A 1 89 ? 3.372 -7.157 9.668 1.00 97.38 89 ALA A O 1
ATOM 679 N N . GLY A 1 90 ? 4.708 -6.904 7.872 1.00 97.31 90 GLY A N 1
ATOM 680 C CA . GLY A 1 90 ? 5.252 -8.265 7.887 1.00 97.31 90 GLY A CA 1
ATOM 681 C C . GLY A 1 90 ? 4.335 -9.311 7.243 1.00 97.31 90 GLY A C 1
ATOM 682 O O . GLY A 1 90 ? 4.477 -10.499 7.515 1.00 97.31 90 GLY A O 1
ATOM 683 N N . GLU A 1 91 ? 3.406 -8.898 6.377 1.00 98.06 91 GLU A N 1
ATOM 684 C CA . GLU A 1 91 ? 2.485 -9.795 5.664 1.00 98.06 91 GLU A CA 1
ATOM 685 C C . GLU A 1 91 ? 3.167 -10.419 4.431 1.00 98.06 91 GLU A C 1
ATOM 687 O O . GLU A 1 91 ? 2.818 -10.142 3.279 1.00 98.06 91 GLU A O 1
ATOM 692 N N . GLU A 1 92 ? 4.185 -11.252 4.670 1.00 96.81 92 GLU A N 1
ATOM 693 C CA . GLU A 1 92 ? 5.158 -11.715 3.665 1.00 96.81 92 GLU A CA 1
ATOM 694 C C . GLU A 1 92 ? 4.519 -12.317 2.407 1.00 96.81 92 GLU A C 1
ATOM 696 O O . GLU A 1 92 ? 4.940 -12.036 1.281 1.00 96.81 92 GLU A O 1
ATOM 701 N N . ALA A 1 93 ? 3.493 -13.155 2.574 1.00 98.06 93 ALA A N 1
ATOM 702 C CA . ALA A 1 93 ? 2.875 -13.852 1.453 1.00 98.06 93 ALA A CA 1
ATOM 703 C C . ALA A 1 93 ? 2.152 -12.891 0.499 1.00 98.06 93 ALA A C 1
ATOM 705 O O . ALA A 1 93 ? 2.301 -13.010 -0.721 1.00 98.06 93 ALA A O 1
ATOM 706 N N . ALA A 1 94 ? 1.400 -11.937 1.050 1.00 98.38 94 ALA A N 1
ATOM 707 C CA . ALA A 1 94 ? 0.678 -10.934 0.279 1.00 98.38 94 ALA A CA 1
ATOM 708 C C . ALA A 1 94 ? 1.635 -9.880 -0.295 1.00 98.38 94 ALA A C 1
ATOM 710 O O . ALA A 1 94 ? 1.526 -9.536 -1.475 1.00 98.38 94 ALA A O 1
ATOM 711 N N . ALA A 1 95 ? 2.627 -9.446 0.490 1.00 98.31 95 ALA A N 1
ATOM 712 C CA . ALA A 1 95 ? 3.664 -8.512 0.063 1.00 98.31 95 ALA A CA 1
ATOM 713 C C . ALA A 1 95 ? 4.454 -9.048 -1.139 1.00 98.31 95 ALA A C 1
ATOM 715 O O . ALA A 1 95 ? 4.609 -8.348 -2.136 1.00 98.31 95 ALA A O 1
ATOM 716 N N . ARG A 1 96 ? 4.875 -10.318 -1.110 1.00 98.19 96 ARG A N 1
ATOM 717 C CA . ARG A 1 96 ? 5.589 -10.962 -2.225 1.00 98.19 96 ARG A CA 1
ATOM 718 C C . ARG A 1 96 ? 4.766 -11.003 -3.513 1.00 98.19 96 ARG A C 1
ATOM 720 O O . ARG A 1 96 ? 5.312 -10.802 -4.594 1.00 98.19 96 ARG A O 1
ATOM 727 N N . ARG A 1 97 ? 3.458 -11.259 -3.421 1.00 98.25 97 ARG A N 1
ATOM 728 C CA . ARG A 1 97 ? 2.560 -11.196 -4.589 1.00 98.25 97 ARG A CA 1
ATOM 729 C C . ARG A 1 97 ? 2.450 -9.772 -5.131 1.00 98.25 97 ARG A C 1
ATOM 731 O O . ARG A 1 97 ? 2.526 -9.583 -6.339 1.00 98.25 97 ARG A O 1
ATOM 738 N N . GLY A 1 98 ? 2.351 -8.792 -4.236 1.00 97.81 98 GLY A N 1
ATOM 739 C CA . GLY A 1 98 ? 2.362 -7.373 -4.578 1.00 97.81 98 GLY A CA 1
ATOM 740 C C . GLY A 1 98 ? 3.647 -6.933 -5.278 1.00 97.81 98 GLY A C 1
ATOM 741 O O . GLY A 1 98 ? 3.587 -6.277 -6.309 1.00 97.81 98 GLY A O 1
ATOM 742 N N . LEU A 1 99 ? 4.812 -7.354 -4.783 1.00 97.25 99 LEU A N 1
ATOM 743 C CA . LEU A 1 99 ? 6.108 -7.080 -5.415 1.00 97.25 99 LEU A CA 1
ATOM 744 C C . LEU A 1 99 ? 6.201 -7.673 -6.824 1.00 97.25 99 LEU A C 1
ATOM 746 O O . LEU A 1 99 ? 6.642 -6.993 -7.749 1.00 97.25 99 LEU A O 1
ATOM 750 N N . ALA A 1 100 ? 5.746 -8.917 -7.001 1.00 96.25 100 ALA A N 1
ATOM 751 C CA . ALA A 1 100 ? 5.706 -9.554 -8.314 1.00 96.25 100 ALA A CA 1
ATOM 752 C C . ALA A 1 100 ? 4.804 -8.781 -9.291 1.00 96.25 100 ALA A C 1
ATOM 754 O O . ALA A 1 100 ? 5.181 -8.596 -10.449 1.00 96.25 100 ALA A O 1
ATOM 755 N N . TRP A 1 101 ? 3.657 -8.287 -8.816 1.00 95.56 101 TRP A N 1
ATOM 756 C CA . TRP A 1 101 ? 2.777 -7.414 -9.589 1.00 95.56 101 TRP A CA 1
ATOM 757 C C . TRP A 1 101 ? 3.456 -6.080 -9.947 1.00 95.56 101 TRP A C 1
ATOM 759 O O . TRP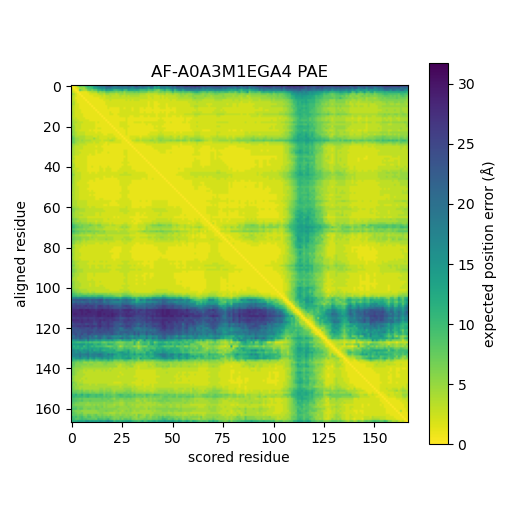 A 1 101 ? 3.495 -5.726 -11.124 1.00 95.56 101 TRP A O 1
ATOM 769 N N . VAL A 1 102 ? 4.081 -5.382 -8.987 1.00 94.31 102 VAL A N 1
ATOM 770 C CA . VAL A 1 102 ? 4.818 -4.122 -9.232 1.00 94.31 102 VAL A CA 1
ATOM 771 C C . VAL A 1 102 ? 5.902 -4.307 -10.294 1.00 94.31 102 VAL A C 1
ATOM 773 O O . VAL A 1 102 ? 6.048 -3.468 -11.185 1.00 94.31 102 VAL A O 1
ATOM 776 N N . ALA A 1 103 ? 6.646 -5.413 -10.236 1.00 92.00 103 ALA A N 1
ATOM 777 C CA . ALA A 1 103 ? 7.701 -5.724 -11.196 1.00 92.00 103 ALA A CA 1
ATOM 778 C C . ALA A 1 103 ? 7.171 -5.962 -12.623 1.00 92.00 103 ALA A C 1
ATOM 780 O O . ALA A 1 103 ? 7.876 -5.664 -13.588 1.00 92.00 103 ALA A O 1
ATOM 781 N N . GLN A 1 104 ? 5.947 -6.479 -12.752 1.00 89.69 104 GLN A N 1
ATOM 782 C CA . GLN A 1 104 ? 5.307 -6.823 -14.027 1.00 89.69 104 GLN A CA 1
ATOM 783 C C . GLN A 1 104 ? 4.367 -5.738 -14.558 1.00 89.69 104 GLN A C 1
ATOM 785 O O . GLN A 1 104 ? 3.899 -5.853 -15.691 1.00 89.69 104 GLN A O 1
ATOM 790 N N . MET A 1 105 ? 4.082 -4.702 -13.763 1.00 84.38 105 MET A N 1
ATOM 791 C CA . MET A 1 105 ? 3.159 -3.642 -14.145 1.00 84.38 105 MET A CA 1
ATOM 792 C C . MET A 1 105 ? 3.592 -3.021 -15.488 1.00 84.38 105 MET A C 1
ATOM 794 O O . MET A 1 105 ? 4.753 -2.607 -15.615 1.00 84.38 105 MET A O 1
ATOM 798 N N . PRO A 1 106 ? 2.693 -2.976 -16.494 1.00 69.69 106 PRO A N 1
ATOM 799 C CA . PRO A 1 106 ? 3.014 -2.440 -17.808 1.00 69.69 106 PRO A CA 1
ATOM 800 C C . PRO A 1 106 ? 3.489 -0.997 -17.705 1.00 69.69 106 PRO A C 1
ATOM 802 O O . PRO A 1 106 ? 2.963 -0.220 -16.908 1.00 69.69 106 PRO A O 1
ATOM 805 N N . VAL A 1 107 ? 4.456 -0.634 -18.544 1.00 65.62 107 VAL A N 1
ATOM 806 C CA . VAL A 1 107 ? 4.861 0.761 -18.688 1.00 65.62 107 VAL A CA 1
ATOM 807 C C . VAL A 1 107 ? 4.557 1.240 -20.082 1.00 65.62 107 VAL A C 1
ATOM 809 O O . VAL A 1 107 ? 5.009 0.646 -21.066 1.00 65.62 107 VAL A O 1
ATOM 812 N N . LEU A 1 108 ? 3.847 2.358 -20.163 1.00 62.75 108 LEU A N 1
ATOM 813 C CA . LEU A 1 108 ? 3.776 3.105 -21.399 1.00 62.75 108 LEU A CA 1
ATOM 814 C C . LEU A 1 108 ? 5.097 3.821 -21.649 1.00 62.75 108 LEU A C 1
ATOM 816 O O . LEU A 1 108 ? 5.479 4.747 -20.933 1.00 62.75 108 LEU A O 1
ATOM 820 N N . ARG A 1 109 ? 5.777 3.389 -22.709 1.00 61.03 109 ARG A N 1
ATOM 821 C CA . ARG A 1 109 ? 6.902 4.109 -23.298 1.00 61.03 109 ARG A CA 1
ATOM 822 C C . ARG A 1 109 ? 6.348 5.108 -24.299 1.00 61.03 109 ARG A C 1
ATOM 824 O O . ARG A 1 109 ? 5.813 4.712 -25.335 1.00 61.03 109 ARG A O 1
ATOM 831 N N . ALA A 1 110 ? 6.447 6.393 -23.979 1.00 54.16 110 ALA A N 1
ATOM 832 C CA . ALA A 1 110 ? 6.180 7.427 -24.963 1.00 54.16 110 ALA A CA 1
ATOM 833 C C . ALA A 1 110 ? 7.348 7.435 -25.961 1.00 54.16 110 ALA A C 1
ATOM 835 O O . ALA A 1 110 ? 8.486 7.679 -25.586 1.00 54.16 110 ALA A O 1
ATOM 836 N N . ASN A 1 111 ? 7.077 7.168 -27.237 1.00 53.12 111 ASN A N 1
ATOM 837 C CA . ASN A 1 111 ? 8.070 7.315 -28.309 1.00 53.12 111 ASN A CA 1
ATOM 838 C C . ASN A 1 111 ? 8.023 8.719 -28.947 1.00 53.12 111 ASN A C 1
ATOM 840 O O . ASN A 1 111 ? 8.480 8.883 -30.075 1.00 53.12 111 ASN A O 1
ATOM 844 N N . ASP A 1 112 ? 7.433 9.714 -28.273 1.00 50.91 112 ASP A N 1
ATOM 845 C CA . ASP A 1 112 ? 7.229 11.051 -28.838 1.00 50.91 112 ASP A CA 1
ATOM 846 C C . ASP A 1 112 ? 8.426 11.977 -28.529 1.00 50.91 112 ASP A C 1
ATOM 848 O O . ASP A 1 112 ? 8.647 12.324 -27.366 1.00 50.91 112 ASP A O 1
ATOM 852 N N . PRO A 1 113 ? 9.212 12.403 -29.537 1.00 47.97 113 PRO A N 1
ATOM 853 C CA . PRO A 1 113 ? 10.376 13.267 -29.336 1.00 47.97 113 PRO A CA 1
ATOM 854 C C . PRO A 1 113 ? 10.021 14.661 -28.804 1.00 47.97 113 PRO A C 1
ATOM 856 O O . PRO A 1 113 ? 10.887 15.348 -28.276 1.00 47.97 113 PRO A O 1
ATOM 859 N N . ILE A 1 114 ? 8.767 15.103 -28.946 1.00 48.66 114 ILE A N 1
ATOM 860 C CA . ILE A 1 114 ? 8.335 16.447 -28.534 1.00 48.66 114 ILE A CA 1
ATOM 861 C C . ILE A 1 114 ? 8.180 16.532 -27.004 1.00 48.66 114 ILE A C 1
ATOM 863 O O . ILE A 1 114 ? 8.292 17.613 -26.423 1.00 48.66 114 ILE A O 1
ATOM 867 N N . SER A 1 115 ? 7.954 15.403 -26.323 1.00 51.50 115 SER A N 1
ATOM 868 C CA . SER A 1 115 ? 7.617 15.396 -24.897 1.00 51.50 115 SER A CA 1
ATOM 869 C C . SER A 1 115 ? 8.825 15.558 -23.967 1.00 51.50 115 SER A C 1
ATOM 871 O O . SER A 1 115 ? 8.643 16.027 -22.845 1.00 51.50 115 SER A O 1
ATOM 873 N N . SER A 1 116 ? 10.046 15.208 -24.399 1.00 51.28 116 SER A N 1
ATOM 874 C CA . SER A 1 116 ? 11.245 15.262 -23.540 1.00 51.28 116 SER A CA 1
ATOM 875 C C . SER A 1 116 ? 11.588 16.680 -23.095 1.00 51.28 116 SER A C 1
ATOM 877 O O . SER A 1 116 ? 11.859 16.918 -21.918 1.00 51.28 116 SER A O 1
ATOM 879 N N . ASP A 1 117 ? 11.523 17.626 -24.030 1.00 50.50 117 ASP A N 1
ATOM 880 C CA . ASP A 1 117 ? 12.000 18.996 -23.825 1.00 50.50 117 ASP A CA 1
ATOM 881 C C . ASP A 1 117 ? 10.947 19.871 -23.130 1.00 50.50 117 ASP A C 1
ATOM 883 O O . ASP A 1 117 ? 11.283 20.834 -22.443 1.00 50.50 117 ASP A O 1
ATOM 887 N N . LEU A 1 118 ? 9.667 19.513 -23.270 1.00 52.00 118 LEU A N 1
ATOM 888 C CA . LEU A 1 118 ? 8.532 20.205 -22.654 1.00 52.00 118 LEU A CA 1
ATOM 889 C C . LEU A 1 118 ? 8.222 19.716 -21.234 1.00 52.00 118 LEU A C 1
ATOM 891 O O . LEU A 1 118 ? 7.770 20.510 -20.411 1.00 52.00 118 LEU A O 1
ATOM 895 N N . LEU A 1 119 ? 8.436 18.428 -20.944 1.00 56.69 119 LEU A N 1
ATOM 896 C CA . LEU A 1 119 ? 8.091 17.830 -19.649 1.00 56.69 119 LEU A CA 1
ATOM 897 C C . LEU A 1 119 ? 9.2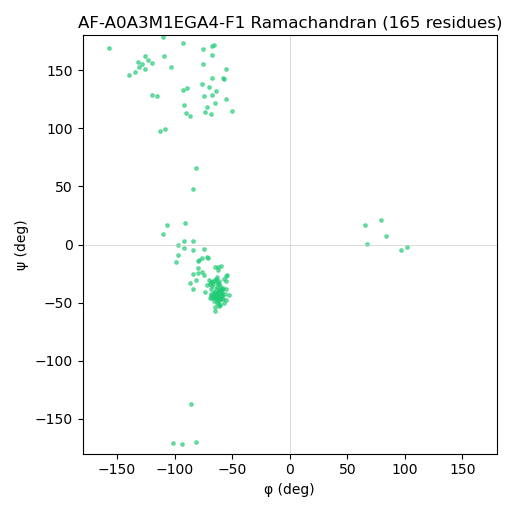88 17.704 -18.700 1.00 56.69 119 LEU A C 1
ATOM 899 O O . LEU A 1 119 ? 9.081 17.480 -17.512 1.00 56.69 119 LEU A O 1
ATOM 903 N N . GLY A 1 120 ? 10.527 17.830 -19.194 1.00 55.47 120 GLY A N 1
ATOM 904 C CA . GLY A 1 120 ? 11.732 17.628 -18.380 1.00 55.47 120 GLY A CA 1
ATOM 905 C C . GLY A 1 120 ? 11.906 16.185 -17.891 1.00 55.47 120 GLY A C 1
ATOM 906 O O . GLY A 1 120 ? 12.665 15.941 -16.959 1.00 55.47 120 GLY A O 1
ATOM 907 N N . VAL A 1 121 ? 11.201 15.231 -18.507 1.00 57.03 121 VAL A N 1
ATOM 908 C CA . VAL A 1 121 ? 11.260 13.799 -18.196 1.00 57.03 121 VAL A CA 1
ATOM 909 C C . VAL A 1 121 ? 11.724 13.070 -19.450 1.00 57.03 121 VAL A C 1
ATOM 911 O O . VAL A 1 121 ? 11.157 13.270 -20.523 1.00 57.03 121 VAL A O 1
ATOM 914 N N . ASN A 1 122 ? 12.753 12.227 -19.335 1.00 58.22 122 ASN A N 1
ATOM 915 C CA . ASN A 1 122 ? 13.243 11.431 -20.459 1.00 58.22 122 ASN A CA 1
ATOM 916 C C . ASN A 1 122 ? 12.198 10.359 -20.841 1.00 58.22 122 ASN A C 1
ATOM 918 O O . ASN A 1 122 ? 12.011 9.413 -20.074 1.00 58.22 122 ASN A O 1
ATOM 922 N N . PRO A 1 123 ? 11.554 10.449 -22.020 1.00 57.09 123 PRO A N 1
ATOM 923 C CA . PRO A 1 123 ? 10.471 9.546 -22.410 1.00 57.09 123 PRO A CA 1
ATOM 924 C C . PRO A 1 123 ? 10.958 8.121 -22.728 1.00 57.09 123 PRO A C 1
ATOM 926 O O . PRO A 1 123 ? 10.149 7.198 -22.814 1.00 57.09 123 PRO A O 1
ATOM 929 N N . ALA A 1 124 ? 12.277 7.919 -22.854 1.00 58.25 124 ALA A N 1
ATOM 930 C CA . ALA A 1 124 ? 12.889 6.602 -23.004 1.00 58.25 124 ALA A CA 1
ATOM 931 C C . ALA A 1 124 ? 13.032 5.836 -21.674 1.00 58.25 124 ALA A C 1
ATOM 933 O O . ALA A 1 124 ? 13.314 4.636 -21.703 1.00 58.25 124 ALA A O 1
ATOM 934 N N . LEU A 1 125 ? 12.876 6.503 -20.522 1.00 59.44 125 LEU A N 1
ATOM 935 C CA . LEU A 1 125 ? 12.914 5.867 -19.204 1.00 59.44 125 LEU A CA 1
ATOM 936 C C . LEU A 1 125 ? 11.503 5.470 -18.765 1.00 59.44 125 LEU A C 1
ATOM 938 O O . LEU A 1 125 ? 10.565 6.259 -18.843 1.00 59.44 125 LEU A O 1
ATOM 942 N N . SER A 1 126 ? 11.367 4.236 -18.280 1.00 69.50 126 SER A N 1
ATOM 943 C CA . SER A 1 126 ? 10.074 3.639 -17.937 1.00 69.50 126 SER A CA 1
ATOM 944 C C . SER A 1 126 ? 9.936 3.521 -16.413 1.00 69.50 126 SER A C 1
ATOM 946 O O . SER A 1 126 ? 10.460 2.592 -15.798 1.00 69.50 126 SER A O 1
ATOM 948 N N . GLY A 1 127 ? 9.221 4.451 -15.787 1.00 75.06 127 GLY A N 1
ATOM 949 C CA . GLY A 1 127 ? 8.859 4.398 -14.369 1.00 75.06 127 GLY A CA 1
ATOM 950 C C . GLY A 1 127 ? 7.583 3.590 -14.136 1.00 75.06 127 GLY A C 1
ATOM 951 O O . GLY A 1 127 ? 7.390 2.524 -14.726 1.00 75.06 127 GLY A O 1
ATOM 952 N N . TRP A 1 128 ? 6.712 4.098 -13.271 1.00 82.81 128 TRP A N 1
ATOM 953 C CA . TRP A 1 128 ? 5.362 3.573 -13.062 1.00 82.81 128 TRP A CA 1
ATOM 954 C C . TRP A 1 128 ? 4.322 4.681 -13.231 1.00 82.81 128 TRP A C 1
ATOM 956 O O . TRP A 1 128 ? 4.613 5.853 -12.989 1.00 82.81 128 TRP A O 1
ATOM 966 N N . GLY A 1 129 ? 3.120 4.295 -13.656 1.00 80.12 129 GLY A N 1
ATOM 967 C CA . GLY A 1 129 ? 1.944 5.159 -13.766 1.00 80.12 129 GLY A CA 1
ATOM 968 C C . GLY A 1 129 ? 0.869 4.814 -12.731 1.00 80.12 129 GLY A C 1
ATOM 969 O O . GLY A 1 129 ? 1.030 3.878 -11.950 1.00 80.12 129 GLY A O 1
ATOM 970 N N . TRP A 1 130 ? -0.233 5.564 -12.728 1.00 79.88 130 TRP A N 1
ATOM 971 C CA . TRP A 1 130 ? -1.397 5.291 -11.872 1.00 79.88 130 TRP A CA 1
ATOM 972 C C . TRP A 1 130 ? -2.312 4.211 -12.443 1.00 79.88 130 TRP A C 1
ATOM 974 O O . TRP A 1 130 ? -2.900 3.445 -11.697 1.00 79.88 130 TRP A O 1
ATOM 984 N N . THR A 1 131 ? -2.374 4.096 -13.760 1.00 76.12 131 THR A N 1
ATOM 985 C CA . THR A 1 131 ? -3.070 3.030 -14.486 1.00 76.12 131 THR A CA 1
ATOM 986 C C . THR A 1 131 ? -2.101 2.356 -15.457 1.00 76.12 131 THR A C 1
ATOM 988 O O . THR A 1 131 ? -1.052 2.919 -15.791 1.00 76.12 131 THR A O 1
ATOM 991 N N . ALA A 1 132 ? -2.434 1.151 -15.928 1.00 67.31 132 ALA A N 1
ATOM 992 C CA . ALA A 1 132 ? -1.601 0.403 -16.880 1.00 67.31 132 ALA A CA 1
ATOM 993 C C . ALA A 1 132 ? -1.414 1.123 -18.234 1.00 67.31 132 ALA A C 1
ATOM 995 O O . ALA A 1 132 ? -0.453 0.857 -18.953 1.00 67.31 132 ALA A O 1
ATOM 996 N N . ASP A 1 133 ? -2.325 2.036 -18.567 1.00 67.25 133 ASP A N 1
ATOM 997 C CA . ASP A 1 133 ? -2.349 2.871 -19.766 1.00 67.25 133 ASP A CA 1
ATOM 998 C C . ASP A 1 133 ? -1.975 4.338 -19.481 1.00 67.25 133 ASP A C 1
ATOM 1000 O O . ASP A 1 133 ? -2.211 5.216 -20.311 1.00 67.25 133 ASP A O 1
ATOM 1004 N N . SER A 1 134 ? -1.364 4.625 -18.329 1.00 66.88 134 SER A N 1
ATOM 1005 C CA . SER A 1 134 ? -0.834 5.956 -18.020 1.00 66.88 134 SER A CA 1
ATOM 1006 C C . SER A 1 134 ? 0.686 6.019 -18.164 1.00 66.88 134 SER A C 1
ATOM 1008 O O . SER A 1 134 ? 1.401 5.026 -18.018 1.00 66.88 134 SER A O 1
ATOM 1010 N N . GLY A 1 135 ? 1.184 7.220 -18.471 1.00 69.94 135 GLY A N 1
ATOM 1011 C CA . GLY A 1 135 ? 2.617 7.505 -18.508 1.00 69.94 135 GLY A CA 1
ATOM 1012 C C . GLY A 1 135 ? 3.282 7.402 -17.132 1.00 69.94 135 GLY A C 1
ATOM 1013 O O . GLY A 1 135 ? 2.624 7.272 -16.100 1.00 69.94 135 GLY A O 1
ATOM 1014 N N . SER A 1 136 ? 4.611 7.483 -17.120 1.00 79.06 136 SER A N 1
ATOM 1015 C CA . SER A 1 136 ? 5.387 7.444 -15.878 1.00 79.06 136 SER A CA 1
ATOM 1016 C C . SER A 1 136 ? 5.281 8.769 -15.117 1.00 79.06 136 SER A C 1
ATOM 1018 O O . SER A 1 136 ? 5.565 9.822 -15.684 1.00 79.06 136 SER A O 1
ATOM 1020 N N . TRP A 1 137 ? 4.926 8.718 -13.830 1.00 77.31 137 TRP A N 1
ATOM 1021 C CA . TRP A 1 137 ? 4.856 9.890 -12.945 1.00 77.31 137 TRP A CA 1
ATOM 1022 C C . TRP A 1 137 ? 5.806 9.745 -11.754 1.00 77.31 137 TRP A C 1
ATOM 1024 O O . TRP A 1 137 ? 6.150 8.631 -11.356 1.00 77.31 137 TRP A O 1
ATOM 1034 N N . VAL A 1 138 ? 6.212 10.873 -11.161 1.00 84.62 138 VAL A N 1
ATOM 1035 C CA . VAL A 1 138 ? 7.185 10.912 -10.052 1.00 84.62 138 VAL A CA 1
ATOM 1036 C C . VAL A 1 138 ? 6.729 10.064 -8.864 1.00 84.62 138 VAL A C 1
ATOM 1038 O O . VAL A 1 138 ? 7.484 9.220 -8.395 1.00 84.62 138 VAL A O 1
ATOM 1041 N N . GLU A 1 139 ? 5.495 10.248 -8.399 1.00 84.88 139 GLU A N 1
ATOM 1042 C CA . GLU A 1 139 ? 4.976 9.556 -7.215 1.00 84.88 139 GLU A CA 1
ATOM 1043 C C . GLU A 1 139 ? 4.863 8.029 -7.384 1.00 84.88 139 GLU A C 1
ATOM 1045 O O . GLU A 1 139 ? 5.515 7.314 -6.619 1.00 84.88 139 GLU A O 1
ATOM 1050 N N . PRO A 1 140 ? 4.135 7.486 -8.380 1.00 86.56 140 PRO A N 1
ATOM 1051 C CA . PRO A 1 140 ? 4.074 6.038 -8.579 1.00 86.56 140 PRO A CA 1
ATOM 1052 C C . PRO A 1 140 ? 5.453 5.445 -8.889 1.00 86.56 140 PRO A C 1
ATOM 1054 O O . PRO A 1 140 ? 5.751 4.331 -8.462 1.00 86.56 140 PRO A O 1
ATOM 1057 N N . THR A 1 141 ? 6.349 6.192 -9.546 1.00 90.31 141 THR A N 1
ATOM 1058 C CA . THR A 1 141 ? 7.731 5.732 -9.742 1.00 90.31 141 THR A CA 1
ATOM 1059 C C . THR A 1 141 ? 8.497 5.646 -8.424 1.00 90.31 141 THR A C 1
ATOM 1061 O O . THR A 1 141 ? 9.184 4.653 -8.177 1.00 90.31 141 THR A O 1
ATOM 1064 N N . ALA A 1 142 ? 8.360 6.643 -7.549 1.00 91.25 142 ALA A N 1
ATOM 1065 C CA . ALA A 1 142 ? 8.957 6.619 -6.219 1.00 91.25 142 ALA A CA 1
ATOM 1066 C C . ALA A 1 142 ? 8.405 5.463 -5.374 1.00 91.25 142 ALA A C 1
ATOM 1068 O O . ALA A 1 142 ? 9.188 4.767 -4.730 1.00 91.25 142 ALA A O 1
ATOM 1069 N N . LEU A 1 143 ? 7.096 5.198 -5.427 1.00 92.50 143 LEU A N 1
ATOM 1070 C CA . LEU A 1 143 ? 6.464 4.065 -4.743 1.00 92.50 143 LEU A CA 1
ATOM 1071 C C . LEU A 1 143 ? 6.947 2.713 -5.286 1.00 92.50 143 LEU A C 1
ATOM 1073 O O . LEU A 1 143 ? 7.274 1.822 -4.499 1.00 92.50 143 LEU A O 1
ATOM 1077 N N . GLY A 1 144 ? 7.063 2.559 -6.606 1.00 92.31 144 GLY A N 1
ATOM 1078 C CA . GLY A 1 144 ? 7.604 1.348 -7.229 1.00 92.31 144 GLY A CA 1
ATOM 1079 C C . GLY A 1 144 ? 9.050 1.078 -6.803 1.00 92.31 144 GLY A C 1
ATOM 1080 O O . GLY A 1 144 ? 9.387 -0.021 -6.364 1.00 92.31 144 GLY A O 1
ATOM 1081 N N . VAL A 1 145 ? 9.905 2.105 -6.835 1.00 93.81 145 VAL A N 1
ATOM 1082 C CA . VAL A 1 145 ? 11.295 2.009 -6.356 1.00 93.81 145 VAL A CA 1
ATOM 1083 C C . VAL A 1 145 ? 11.356 1.705 -4.858 1.00 93.81 145 VAL A C 1
ATOM 1085 O O . VAL A 1 145 ? 12.152 0.858 -4.441 1.00 93.81 145 VAL A O 1
ATOM 1088 N N . LEU A 1 146 ? 10.544 2.385 -4.045 1.00 94.56 146 LEU A N 1
ATOM 1089 C CA . LEU A 1 146 ? 10.498 2.213 -2.593 1.00 94.56 146 LEU A CA 1
ATOM 1090 C C . LEU A 1 146 ? 10.108 0.782 -2.229 1.00 94.56 146 LEU A C 1
ATOM 1092 O O . LEU A 1 146 ? 10.820 0.130 -1.469 1.00 94.56 146 LEU A O 1
ATOM 1096 N N . THR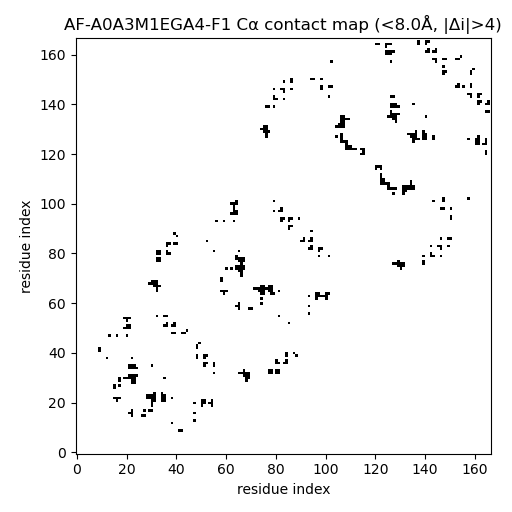 A 1 147 ? 9.009 0.286 -2.792 1.00 95.62 147 THR A N 1
ATOM 1097 C CA . THR A 1 147 ? 8.483 -1.048 -2.482 1.00 95.62 147 THR A CA 1
ATOM 1098 C C . THR A 1 147 ? 9.436 -2.148 -2.931 1.00 95.62 147 THR A C 1
ATOM 1100 O O . THR A 1 147 ? 9.740 -3.019 -2.122 1.00 95.62 147 THR A O 1
ATOM 1103 N N . LEU A 1 148 ? 10.013 -2.067 -4.136 1.00 94.69 148 LEU A N 1
ATOM 1104 C CA . LEU A 1 148 ? 11.061 -3.003 -4.569 1.00 94.69 148 LEU A CA 1
ATOM 1105 C C . LEU A 1 148 ? 12.281 -2.964 -3.638 1.00 94.69 148 LEU A C 1
ATOM 1107 O O . LEU A 1 148 ? 12.804 -4.007 -3.257 1.00 94.69 148 LEU A O 1
ATOM 1111 N N . SER A 1 149 ? 12.716 -1.774 -3.215 1.00 94.38 149 SER A N 1
ATOM 1112 C CA . SER A 1 149 ? 13.857 -1.644 -2.298 1.00 94.38 149 SER A CA 1
ATOM 1113 C C . SER A 1 149 ? 13.570 -2.269 -0.929 1.00 94.38 149 SER A C 1
ATOM 1115 O O . SER A 1 149 ? 14.405 -3.002 -0.407 1.00 94.38 149 SER A O 1
ATOM 1117 N N . LEU A 1 150 ? 12.390 -2.007 -0.359 1.00 94.00 150 LEU A N 1
ATOM 1118 C CA . LEU A 1 150 ? 11.953 -2.583 0.917 1.00 94.00 150 LEU A CA 1
ATOM 1119 C C . LEU A 1 150 ? 11.731 -4.098 0.827 1.00 94.00 150 LEU A C 1
ATOM 1121 O O . LEU A 1 150 ? 11.963 -4.806 1.800 1.00 94.00 150 LEU A O 1
ATOM 1125 N N . GLY A 1 151 ? 11.318 -4.591 -0.341 1.00 93.81 151 GLY A N 1
ATOM 1126 C CA . GLY A 1 151 ? 11.153 -6.012 -0.635 1.00 93.81 151 GLY A CA 1
ATOM 1127 C C . GLY A 1 151 ? 12.457 -6.786 -0.845 1.00 93.81 151 GLY A C 1
ATOM 1128 O O . GLY A 1 151 ? 12.404 -7.996 -1.031 1.00 93.81 151 GLY A O 1
ATOM 1129 N N . GLY A 1 152 ? 13.615 -6.116 -0.830 1.00 92.44 152 GLY A N 1
ATOM 1130 C CA . GLY A 1 152 ? 14.919 -6.741 -1.083 1.00 92.44 152 GLY A CA 1
ATOM 1131 C C . GLY A 1 152 ? 15.280 -6.897 -2.566 1.00 92.44 152 GLY A C 1
ATOM 1132 O O . GLY A 1 152 ? 16.319 -7.468 -2.883 1.00 92.44 152 GLY A O 1
ATOM 1133 N N . GLU A 1 153 ? 14.487 -6.338 -3.481 1.00 90.50 153 GLU A N 1
ATOM 1134 C CA . GLU A 1 153 ? 14.683 -6.395 -4.937 1.00 90.50 153 GLU A CA 1
ATOM 1135 C C . GLU A 1 153 ? 15.666 -5.305 -5.420 1.00 90.50 153 GLU A C 1
ATOM 1137 O O . GLU A 1 153 ? 15.396 -4.538 -6.351 1.00 90.50 153 GLU A O 1
ATOM 1142 N N . THR A 1 154 ? 16.822 -5.168 -4.756 1.00 87.62 154 THR A N 1
ATOM 1143 C CA . THR A 1 154 ? 17.750 -4.041 -4.979 1.00 87.62 154 THR A CA 1
ATOM 1144 C C . THR A 1 154 ? 18.427 -4.070 -6.348 1.00 87.62 154 THR A C 1
ATOM 1146 O O . THR A 1 154 ? 18.662 -3.008 -6.926 1.00 87.62 154 THR A O 1
ATOM 1149 N N . GLU A 1 155 ? 18.679 -5.261 -6.887 1.00 90.69 155 GLU A N 1
ATOM 1150 C CA . GLU A 1 155 ? 19.303 -5.472 -8.202 1.00 90.69 155 GLU A CA 1
ATOM 1151 C C . GLU A 1 155 ? 18.275 -5.591 -9.341 1.00 90.69 155 GLU A C 1
ATOM 1153 O O . GLU A 1 155 ? 18.635 -5.832 -10.493 1.00 90.69 155 GLU A O 1
ATOM 1158 N N . HIS A 1 156 ? 16.979 -5.432 -9.047 1.00 90.56 156 HIS A N 1
ATOM 1159 C CA . HIS A 1 156 ? 15.936 -5.621 -10.047 1.00 90.56 156 HIS A CA 1
ATOM 1160 C C . HIS A 1 156 ? 15.997 -4.522 -11.131 1.00 90.56 156 HIS A C 1
ATOM 1162 O O . HIS A 1 156 ? 15.951 -3.333 -10.796 1.00 90.56 156 HIS A O 1
ATOM 1168 N N . PRO A 1 157 ? 16.012 -4.860 -12.439 1.00 89.94 157 PRO A N 1
ATOM 1169 C CA . PRO A 1 157 ? 16.155 -3.873 -13.517 1.00 89.94 157 PRO A CA 1
ATOM 1170 C C . PRO A 1 157 ? 15.116 -2.745 -13.480 1.00 89.94 157 PRO A C 1
ATOM 1172 O O . PRO A 1 157 ? 15.451 -1.583 -13.694 1.00 89.94 157 PRO A O 1
ATOM 1175 N N . ARG A 1 158 ? 13.863 -3.067 -13.123 1.00 87.94 158 ARG A N 1
ATOM 1176 C CA . ARG A 1 158 ? 12.782 -2.070 -12.974 1.00 87.94 158 ARG A CA 1
ATOM 1177 C C . ARG A 1 158 ? 13.084 -1.022 -11.902 1.00 87.94 158 ARG A C 1
ATOM 1179 O O . ARG A 1 158 ? 12.756 0.146 -12.079 1.00 87.94 158 ARG A O 1
ATOM 1186 N N . ARG A 1 159 ? 13.742 -1.413 -10.805 1.00 91.12 159 ARG A N 1
ATOM 1187 C CA . ARG A 1 159 ? 14.156 -0.478 -9.752 1.00 91.12 159 ARG A CA 1
ATOM 1188 C C . ARG A 1 159 ? 15.216 0.488 -10.280 1.00 91.12 159 ARG A C 1
ATOM 1190 O O . ARG A 1 159 ? 15.121 1.686 -10.031 1.00 91.12 159 ARG A O 1
ATOM 1197 N N . ALA A 1 160 ? 16.209 -0.024 -11.009 1.00 87.38 160 ALA A N 1
ATOM 1198 C CA . ALA A 1 160 ? 17.260 0.799 -11.606 1.00 87.38 160 ALA A CA 1
ATOM 1199 C C . ALA A 1 160 ? 16.694 1.800 -12.630 1.00 87.38 160 ALA A C 1
ATOM 1201 O O . ALA A 1 160 ? 17.087 2.965 -12.627 1.00 87.38 160 ALA A O 1
ATOM 1202 N N . GLU A 1 161 ? 15.736 1.368 -13.452 1.00 85.31 161 GLU A N 1
ATOM 1203 C CA . GLU A 1 161 ? 15.052 2.221 -14.429 1.00 85.31 161 GLU A CA 1
ATOM 1204 C C . GLU A 1 161 ? 14.227 3.329 -13.752 1.00 85.31 161 GLU A C 1
ATOM 1206 O O . GLU A 1 161 ? 14.360 4.499 -14.109 1.00 85.31 161 GLU A O 1
ATOM 1211 N N . GLY A 1 162 ? 13.455 2.995 -12.711 1.00 86.00 162 GLY A N 1
ATOM 1212 C CA . GLY A 1 162 ? 12.713 3.988 -11.929 1.00 86.00 162 GLY A CA 1
ATOM 1213 C C . GLY A 1 162 ? 13.621 5.002 -11.227 1.00 86.00 162 GLY A C 1
ATOM 1214 O O . GLY A 1 162 ? 13.347 6.197 -11.250 1.00 86.00 162 GLY A O 1
ATOM 1215 N N . LEU A 1 163 ? 14.750 4.558 -10.661 1.00 87.31 163 LEU A N 1
ATOM 1216 C CA . LEU A 1 163 ? 15.752 5.456 -10.074 1.00 87.31 163 LEU A CA 1
ATOM 1217 C C . LEU A 1 163 ? 16.371 6.404 -11.103 1.00 87.31 163 LEU A C 1
ATOM 1219 O O . LEU A 1 163 ? 16.716 7.526 -10.747 1.00 87.31 163 LEU A O 1
ATOM 1223 N N . ALA A 1 164 ? 16.548 5.959 -12.348 1.00 85.44 164 ALA A N 1
ATOM 1224 C CA . ALA A 1 164 ? 17.051 6.811 -13.416 1.00 85.44 164 ALA A CA 1
ATOM 1225 C C . ALA A 1 164 ? 16.033 7.892 -13.808 1.00 85.44 164 ALA A C 1
ATOM 1227 O O . ALA A 1 164 ? 16.448 8.998 -14.129 1.00 85.44 164 ALA A O 1
ATOM 1228 N N . LEU A 1 165 ? 14.728 7.592 -13.752 1.00 81.06 165 LEU A N 1
ATOM 1229 C CA . LEU A 1 165 ? 13.665 8.560 -14.047 1.00 81.06 165 LEU A CA 1
ATOM 1230 C C . LEU A 1 165 ? 13.536 9.653 -12.973 1.00 81.06 165 LEU A C 1
ATOM 1232 O O . LEU A 1 165 ? 13.143 10.768 -13.288 1.00 81.06 165 LEU A O 1
ATOM 1236 N N . LEU A 1 166 ? 13.856 9.344 -11.714 1.00 82.62 166 LEU A N 1
ATOM 1237 C CA . LEU A 1 166 ? 13.739 10.275 -10.581 1.00 82.62 166 LEU A CA 1
ATOM 1238 C C . LEU A 1 166 ? 14.94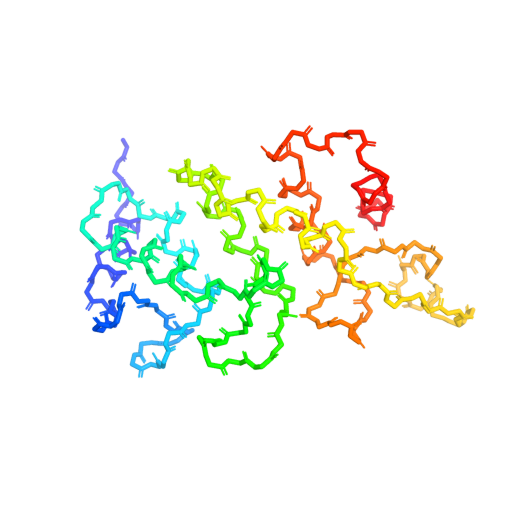4 11.225 -10.408 1.00 82.62 166 LEU A C 1
ATOM 1240 O O . LEU A 1 166 ? 14.990 11.953 -9.415 1.00 82.62 166 LEU A O 1
ATOM 1244 N N . ARG A 1 167 ? 15.934 11.177 -11.304 1.00 78.75 167 ARG A N 1
ATOM 1245 C CA . ARG A 1 167 ? 17.146 12.015 -11.272 1.00 78.75 167 ARG A CA 1
ATOM 1246 C C . ARG A 1 167 ? 17.016 13.207 -12.202 1.00 78.75 167 ARG A C 1
ATOM 1248 O O . ARG A 1 167 ? 17.484 14.287 -11.784 1.00 78.75 167 ARG A O 1
#

Secondary structure (DSSP, 8-state):
---HHHHHHHHHHHHH--TTS---SSTTSPPBHHHHHHHHHHS-SSHHHHHHHHHHHHH--TTS---SBTT-SS--TTHHHHHHHHHHHT-HHHHHHHHHHHHH--------TTHHHHHSS-TTS----SSTTSPP-HHHHHHHHHHHHHTT-TT-HHHHHHHHHT-

pLDDT: mean 88.31, std 14.08, range [47.97, 98.81]

Solvent-accessible surface area (backbone atoms only — not comparable to full-atom values): 8969 Å² total; per-residue (Å²): 135,89,52,73,69,56,55,55,50,55,53,47,54,67,74,54,52,44,95,79,25,26,25,22,98,45,83,94,45,71,47,25,37,45,48,20,18,52,46,41,65,69,46,66,97,46,73,64,32,51,36,18,49,53,34,56,64,72,38,46,42,96,74,26,34,20,18,62,37,71,81,52,95,52,60,28,38,51,22,46,40,41,30,41,30,26,56,77,68,64,41,60,73,61,21,53,35,20,50,55,26,62,75,64,56,58,59,46,70,53,88,55,81,74,50,32,82,76,67,78,45,66,41,88,49,50,38,26,19,59,40,60,90,30,56,60,41,71,65,40,14,49,42,52,32,48,39,34,50,76,71,68,41,69,85,38,68,66,35,55,36,17,55,61,63,77,108